Protein AF-A0A9X6ABM6-F1 (afdb_monomer_lite)

Radius of gyration: 13.13 Å; chains: 1; bounding box: 34×27×34 Å

Sequence (60 aa):
MASETLLARISDYANRPDPYPLYAELREAGPVVRQADGSCLIGTYHEIAALLHDPRMSAE

Secondary structure (DSSP, 8-state):
-----HHHHHH-GGGTT--HHHHHHHHHT-SEEE-TTS-EEE--HHHHHHHHT-GGGS--

Structure (mmCIF, N/CA/C/O backbone):
data_AF-A0A9X6ABM6-F1
#
_entry.id   AF-A0A9X6ABM6-F1
#
loop_
_atom_site.group_PDB
_atom_site.id
_atom_site.type_symbol
_atom_site.label_atom_id
_atom_site.label_alt_id
_atom_site.label_comp_id
_atom_site.label_asym_id
_atom_site.label_entity_id
_atom_site.label_seq_id
_atom_site.pdbx_PDB_ins_code
_atom_site.Cartn_x
_atom_site.Cartn_y
_atom_site.Cartn_z
_atom_site.occupancy
_atom_site.B_iso_or_equiv
_atom_site.auth_seq_id
_atom_site.auth_comp_id
_atom_site.auth_asym_id
_atom_site.auth_atom_id
_atom_site.pdbx_PDB_model_num
ATOM 1 N N . MET A 1 1 ? 23.567 4.200 -1.674 1.00 37.66 1 MET A N 1
ATOM 2 C CA . MET A 1 1 ? 22.682 3.333 -2.472 1.00 37.66 1 MET A CA 1
ATOM 3 C C . MET A 1 1 ? 21.539 2.951 -1.560 1.00 37.66 1 MET A C 1
ATOM 5 O O . MET A 1 1 ? 21.729 2.077 -0.726 1.00 37.66 1 MET A O 1
ATOM 9 N N . ALA A 1 2 ? 20.441 3.711 -1.576 1.00 43.00 2 ALA A N 1
ATOM 10 C CA . ALA A 1 2 ? 19.271 3.322 -0.799 1.00 43.00 2 ALA A CA 1
ATOM 11 C C . ALA A 1 2 ? 18.830 1.964 -1.346 1.00 43.00 2 ALA A C 1
ATOM 13 O O . ALA A 1 2 ? 18.605 1.857 -2.549 1.00 43.00 2 ALA A O 1
ATOM 14 N N . SER A 1 3 ? 18.819 0.929 -0.506 1.00 52.69 3 SER A N 1
ATOM 15 C CA . SER A 1 3 ? 18.202 -0.347 -0.857 1.00 52.69 3 SER A CA 1
ATOM 16 C C . SER A 1 3 ? 16.818 -0.029 -1.402 1.00 52.69 3 SER A C 1
ATOM 18 O O . SER A 1 3 ? 16.013 0.572 -0.691 1.00 52.69 3 SER A O 1
ATOM 20 N N . GLU A 1 4 ? 16.593 -0.307 -2.681 1.00 66.75 4 GLU A N 1
ATOM 21 C CA . GLU A 1 4 ? 15.389 0.136 -3.366 1.00 66.75 4 GLU A CA 1
ATOM 22 C C . GLU A 1 4 ? 14.191 -0.569 -2.727 1.00 66.75 4 GLU A C 1
ATOM 24 O O . GLU A 1 4 ? 14.011 -1.780 -2.857 1.00 66.75 4 GLU A O 1
ATOM 29 N N . THR A 1 5 ? 13.420 0.170 -1.932 1.00 84.62 5 THR A N 1
ATOM 30 C CA . THR A 1 5 ? 12.246 -0.392 -1.273 1.00 84.62 5 THR A CA 1
ATOM 31 C C . THR A 1 5 ? 11.174 -0.650 -2.325 1.00 84.62 5 THR A C 1
ATOM 33 O O . THR A 1 5 ? 11.104 0.025 -3.353 1.00 84.62 5 THR A O 1
ATOM 36 N N . LEU A 1 6 ? 10.284 -1.606 -2.061 1.00 87.00 6 LEU A N 1
ATOM 37 C CA . LEU A 1 6 ? 9.163 -1.883 -2.960 1.00 87.00 6 LEU A CA 1
ATOM 38 C C . LEU A 1 6 ? 8.297 -0.629 -3.201 1.00 87.00 6 LEU A C 1
ATOM 40 O O . LEU A 1 6 ? 7.815 -0.419 -4.311 1.00 87.00 6 LEU A O 1
ATOM 44 N N . LEU A 1 7 ? 8.180 0.257 -2.201 1.00 88.31 7 LEU A N 1
ATOM 45 C CA . LEU A 1 7 ? 7.521 1.557 -2.353 1.00 88.31 7 LEU A CA 1
ATOM 46 C C . LEU A 1 7 ? 8.247 2.476 -3.347 1.00 88.31 7 LEU A C 1
ATOM 48 O O . LEU A 1 7 ? 7.579 3.149 -4.132 1.00 88.31 7 LEU A O 1
ATOM 52 N N . ALA A 1 8 ? 9.583 2.505 -3.337 1.00 88.56 8 ALA A N 1
ATOM 53 C CA . ALA A 1 8 ? 10.360 3.306 -4.281 1.00 88.56 8 ALA A CA 1
ATOM 54 C C . ALA A 1 8 ? 10.102 2.855 -5.728 1.00 88.56 8 ALA A C 1
ATOM 5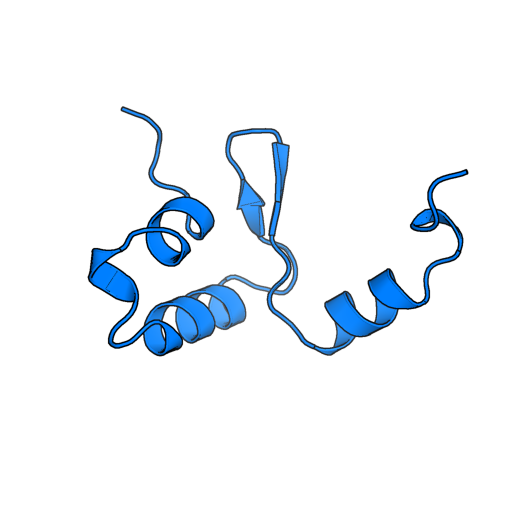6 O O . ALA A 1 8 ? 9.789 3.693 -6.571 1.00 88.56 8 ALA A O 1
ATOM 57 N N . ARG A 1 9 ? 10.092 1.536 -5.979 1.00 89.75 9 ARG A N 1
ATOM 58 C CA . ARG A 1 9 ? 9.745 0.952 -7.290 1.00 89.75 9 ARG A CA 1
ATOM 59 C C . ARG A 1 9 ? 8.320 1.298 -7.716 1.00 89.75 9 ARG A C 1
ATOM 61 O O . ARG A 1 9 ? 8.108 1.715 -8.849 1.00 89.75 9 ARG A O 1
ATOM 68 N N . ILE A 1 10 ? 7.345 1.175 -6.813 1.00 89.06 10 ILE A N 1
ATOM 69 C CA . ILE A 1 10 ? 5.939 1.530 -7.091 1.00 89.06 10 ILE A CA 1
ATOM 70 C C . ILE A 1 10 ? 5.792 3.025 -7.418 1.00 89.06 10 ILE A C 1
ATOM 72 O O . ILE A 1 10 ? 4.948 3.400 -8.230 1.00 89.06 10 ILE A O 1
ATOM 76 N N . SER A 1 11 ? 6.607 3.877 -6.794 1.00 89.00 11 SER A N 1
ATOM 77 C CA . SER A 1 11 ? 6.564 5.333 -6.978 1.00 89.00 11 SER A CA 1
ATOM 78 C C . SER A 1 11 ? 7.317 5.813 -8.224 1.00 89.00 11 SER A C 1
ATOM 80 O O . SER A 1 11 ? 7.106 6.951 -8.657 1.00 89.00 11 SER A O 1
ATOM 82 N N . ASP A 1 12 ? 8.179 4.972 -8.806 1.00 91.31 12 ASP A N 1
ATOM 83 C CA . ASP A 1 12 ? 8.943 5.292 -10.009 1.00 91.31 12 ASP A CA 1
ATOM 84 C C . ASP A 1 12 ? 8.008 5.532 -11.205 1.00 91.31 12 ASP A C 1
ATOM 86 O O . ASP A 1 12 ? 7.079 4.771 -11.493 1.00 91.31 12 ASP A O 1
ATOM 90 N N . TYR A 1 13 ? 8.279 6.611 -11.939 1.00 91.56 13 TYR A N 1
ATOM 91 C CA . TYR A 1 13 ? 7.545 6.973 -13.142 1.00 91.56 13 TYR A CA 1
ATOM 92 C C . TYR A 1 13 ? 7.609 5.879 -14.218 1.00 91.56 13 TYR A C 1
ATOM 94 O O . TYR A 1 13 ? 6.637 5.699 -14.954 1.00 91.56 13 TYR A O 1
ATOM 102 N N . ALA A 1 14 ? 8.709 5.125 -14.285 1.00 91.44 14 ALA A N 1
ATOM 103 C CA . ALA A 1 14 ? 8.894 4.033 -15.235 1.00 91.44 14 ALA A CA 1
ATOM 104 C C . ALA A 1 14 ? 7.850 2.912 -15.078 1.00 91.44 14 ALA A C 1
ATOM 106 O O . ALA A 1 14 ? 7.503 2.268 -16.064 1.00 91.44 14 ALA A O 1
ATOM 107 N N . ASN A 1 15 ? 7.307 2.719 -13.871 1.00 91.06 15 ASN A N 1
ATOM 108 C CA . ASN A 1 15 ? 6.337 1.662 -13.569 1.00 91.06 15 ASN A CA 1
ATOM 109 C C . ASN A 1 15 ? 4.874 2.127 -13.670 1.00 91.06 15 ASN A C 1
ATOM 111 O O . ASN A 1 15 ? 3.959 1.317 -13.549 1.00 91.06 15 ASN A O 1
ATOM 115 N N . ARG A 1 16 ? 4.617 3.417 -13.937 1.00 89.06 16 ARG A N 1
ATOM 116 C CA . ARG A 1 16 ? 3.251 3.946 -14.117 1.00 89.06 16 ARG A CA 1
ATOM 117 C C . ARG A 1 16 ? 2.446 3.299 -15.250 1.00 89.06 16 ARG A C 1
ATOM 119 O O . ARG A 1 16 ? 1.232 3.202 -15.079 1.00 89.06 16 ARG A O 1
ATOM 126 N N . PRO A 1 17 ? 3.045 2.898 -16.391 1.00 95.50 17 PRO A N 1
ATOM 127 C CA . PRO A 1 17 ? 2.293 2.240 -17.455 1.00 95.50 17 PRO A CA 1
ATOM 128 C C . PRO A 1 17 ? 1.725 0.880 -17.038 1.00 95.50 17 PRO A C 1
ATOM 130 O O . PRO A 1 17 ? 0.652 0.514 -17.506 1.00 95.50 17 PRO A O 1
ATOM 133 N N . ASP A 1 18 ? 2.426 0.152 -16.162 1.00 93.69 18 ASP A N 1
ATOM 134 C CA . ASP A 1 18 ? 1.988 -1.146 -15.648 1.00 93.69 18 ASP A CA 1
ATOM 135 C C . ASP A 1 18 ? 2.475 -1.383 -14.202 1.00 93.69 18 ASP A C 1
ATOM 137 O O . ASP A 1 18 ? 3.507 -2.021 -13.976 1.00 93.69 18 ASP A O 1
ATOM 141 N N . PRO A 1 19 ? 1.751 -0.868 -13.192 1.00 92.25 19 PRO A N 1
ATOM 142 C CA . PRO A 1 19 ? 2.137 -1.020 -11.788 1.00 92.25 19 PRO A CA 1
ATOM 143 C C . PRO A 1 19 ? 1.674 -2.355 -11.180 1.00 92.25 19 PRO A C 1
ATOM 145 O O . PRO A 1 19 ? 2.068 -2.712 -10.067 1.00 92.25 19 PRO A O 1
ATOM 148 N N . TYR A 1 20 ? 0.815 -3.108 -11.872 1.00 92.50 20 TYR A N 1
ATOM 149 C CA . TYR A 1 20 ? 0.155 -4.294 -11.323 1.00 92.50 20 TYR A CA 1
ATOM 150 C C . TYR A 1 20 ? 1.098 -5.455 -10.966 1.00 92.50 20 TYR A C 1
ATOM 152 O O . TYR A 1 20 ? 0.833 -6.106 -9.948 1.00 92.50 20 TYR A O 1
ATOM 160 N N . PRO A 1 21 ? 2.204 -5.704 -11.696 1.00 93.44 21 PRO A N 1
ATOM 161 C CA . PRO A 1 21 ? 3.209 -6.681 -11.285 1.00 93.44 21 PRO A CA 1
ATOM 162 C C . PRO A 1 21 ? 3.821 -6.362 -9.916 1.00 93.44 21 PRO A C 1
ATOM 164 O O . PRO A 1 21 ? 4.009 -7.262 -9.101 1.00 93.44 21 PRO A O 1
ATOM 167 N N . LEU A 1 22 ? 4.051 -5.080 -9.611 1.00 91.62 22 LEU A N 1
ATOM 168 C CA . LEU A 1 22 ? 4.594 -4.658 -8.316 1.00 91.62 22 LEU A CA 1
ATOM 169 C C . LEU A 1 22 ? 3.578 -4.836 -7.185 1.00 91.62 22 LEU A C 1
ATOM 171 O O . LEU A 1 22 ? 3.942 -5.217 -6.075 1.00 91.62 22 LEU A O 1
ATOM 175 N N . TYR A 1 23 ? 2.288 -4.620 -7.455 1.00 90.38 23 TYR A N 1
ATOM 176 C CA . TYR A 1 23 ? 1.237 -4.935 -6.485 1.00 90.38 23 TYR A CA 1
ATOM 177 C C . TYR A 1 23 ? 1.069 -6.440 -6.265 1.00 90.38 23 TYR A C 1
ATOM 179 O O . TYR A 1 23 ? 0.679 -6.855 -5.176 1.00 90.38 23 TYR A O 1
ATOM 187 N N . ALA A 1 24 ? 1.345 -7.270 -7.276 1.00 91.44 24 ALA A N 1
ATOM 188 C CA . ALA A 1 24 ? 1.399 -8.716 -7.095 1.00 91.44 24 ALA A CA 1
ATOM 189 C C . ALA A 1 24 ? 2.569 -9.101 -6.181 1.00 91.44 24 ALA A C 1
ATOM 191 O O . ALA A 1 24 ? 2.339 -9.772 -5.182 1.00 91.44 24 ALA A O 1
ATOM 192 N N . GLU A 1 25 ? 3.772 -8.581 -6.442 1.00 91.19 25 GLU A N 1
ATOM 193 C CA . GLU A 1 25 ? 4.944 -8.776 -5.576 1.00 91.19 25 GLU A CA 1
ATOM 194 C C . GLU A 1 25 ? 4.669 -8.338 -4.129 1.00 91.19 25 GLU A C 1
ATOM 196 O O . GLU A 1 25 ? 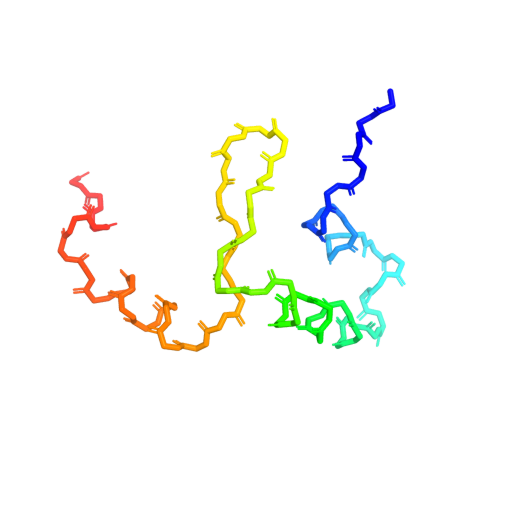4.992 -9.061 -3.189 1.00 91.19 25 GLU A O 1
ATOM 201 N N . LEU A 1 26 ? 3.995 -7.199 -3.942 1.00 89.81 26 LEU A N 1
ATOM 202 C CA . LEU A 1 26 ? 3.589 -6.716 -2.623 1.00 89.81 26 LEU A CA 1
ATOM 203 C C . LEU A 1 26 ? 2.665 -7.699 -1.890 1.00 89.81 26 LEU A C 1
ATOM 205 O O . LEU A 1 26 ? 2.817 -7.890 -0.688 1.00 89.81 26 LEU A O 1
ATOM 209 N N . ARG A 1 27 ? 1.713 -8.321 -2.594 1.00 87.75 27 ARG A N 1
ATOM 210 C CA . ARG A 1 27 ? 0.792 -9.302 -1.998 1.00 87.75 27 ARG A CA 1
ATOM 211 C C . ARG A 1 27 ? 1.496 -10.606 -1.627 1.00 87.75 27 ARG A C 1
ATOM 213 O O . ARG A 1 27 ? 1.175 -11.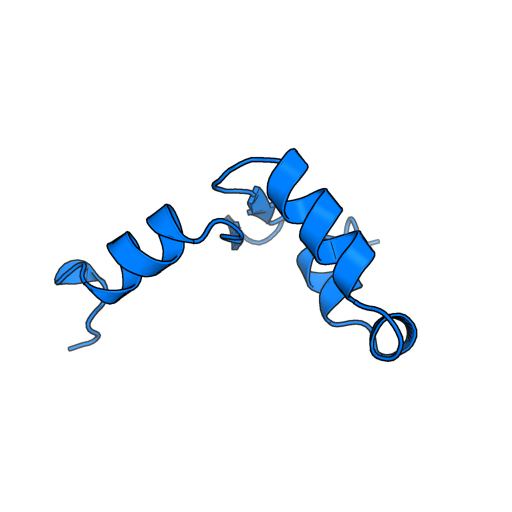176 -0.589 1.00 87.75 27 ARG A O 1
ATOM 220 N N . GLU A 1 28 ? 2.465 -11.040 -2.430 1.00 89.38 28 GLU A N 1
ATOM 221 C CA . GLU A 1 28 ? 3.284 -12.228 -2.147 1.00 89.38 28 GLU A CA 1
ATOM 222 C C . GLU A 1 28 ? 4.258 -12.000 -0.979 1.00 89.38 28 GLU A C 1
ATOM 224 O O . GLU A 1 28 ? 4.507 -12.907 -0.188 1.00 89.38 28 GLU A O 1
ATOM 229 N N . ALA A 1 29 ? 4.781 -10.778 -0.827 1.00 86.69 29 ALA A N 1
ATOM 230 C CA . ALA A 1 29 ? 5.679 -10.412 0.271 1.00 86.69 29 ALA A CA 1
ATOM 231 C C . ALA A 1 29 ? 5.001 -10.452 1.657 1.00 86.69 29 ALA A C 1
ATOM 233 O O . ALA A 1 29 ? 5.686 -10.463 2.682 1.00 86.69 29 ALA A O 1
ATOM 234 N N . GLY A 1 30 ? 3.668 -10.500 1.691 1.00 83.44 30 GLY A N 1
ATOM 235 C CA . GLY A 1 30 ? 2.866 -10.626 2.899 1.00 83.44 30 GLY A CA 1
ATOM 236 C C . GLY A 1 30 ? 2.107 -9.348 3.271 1.00 83.44 30 GLY A C 1
ATOM 237 O O . GLY A 1 30 ? 2.214 -8.318 2.607 1.00 83.44 30 GLY A O 1
ATOM 238 N N . PRO A 1 31 ? 1.316 -9.401 4.355 1.00 82.44 31 PRO A N 1
ATOM 239 C CA . PRO A 1 31 ? 0.377 -8.335 4.709 1.00 82.44 31 PRO A CA 1
ATOM 240 C C . PRO A 1 31 ? 1.059 -7.025 5.128 1.00 82.44 31 PRO A C 1
ATOM 242 O O . PRO A 1 31 ? 0.479 -5.949 4.983 1.00 82.44 31 PRO A O 1
ATOM 245 N N . VAL A 1 32 ? 2.295 -7.104 5.638 1.00 87.06 32 VAL A N 1
ATOM 246 C CA . VAL A 1 32 ? 3.070 -5.954 6.116 1.00 87.06 32 VAL A CA 1
ATOM 247 C C . VAL A 1 32 ? 4.517 -6.064 5.647 1.00 87.06 32 VAL A C 1
ATOM 249 O O . VAL A 1 32 ? 5.257 -6.938 6.097 1.00 87.06 32 VAL A O 1
ATOM 252 N N . VAL A 1 33 ? 4.948 -5.130 4.802 1.00 88.12 33 VAL A N 1
ATOM 253 C CA . VAL A 1 33 ? 6.332 -5.028 4.325 1.00 88.12 33 VAL A CA 1
ATOM 254 C C . VAL A 1 33 ? 7.027 -3.872 5.039 1.00 88.12 33 VAL A C 1
ATOM 256 O O . VAL A 1 33 ? 6.651 -2.711 4.879 1.00 88.12 33 VAL A O 1
ATOM 259 N N . ARG A 1 34 ? 8.054 -4.175 5.840 1.00 86.50 34 ARG A N 1
ATOM 260 C CA . ARG A 1 34 ? 8.865 -3.144 6.508 1.00 86.50 34 ARG A CA 1
ATOM 261 C C . ARG A 1 34 ? 9.767 -2.438 5.505 1.00 86.50 34 ARG A C 1
ATOM 263 O O . ARG A 1 34 ? 10.465 -3.081 4.724 1.00 86.50 34 ARG A O 1
ATOM 270 N N . GLN A 1 35 ? 9.779 -1.118 5.571 1.00 86.06 35 GLN A N 1
ATOM 271 C CA . GLN A 1 35 ? 10.657 -0.277 4.775 1.00 86.06 35 GLN A CA 1
ATOM 272 C C . GLN A 1 35 ? 11.954 0.045 5.517 1.00 86.06 35 GLN A C 1
ATOM 274 O O . GLN A 1 35 ? 12.070 -0.127 6.732 1.00 86.06 35 GLN A O 1
ATOM 279 N N . ALA A 1 36 ? 12.940 0.534 4.766 1.00 82.62 36 ALA A N 1
ATOM 280 C CA . ALA A 1 36 ? 14.248 0.899 5.302 1.00 82.62 36 ALA A CA 1
ATOM 281 C C . ALA A 1 36 ? 14.195 2.087 6.282 1.00 82.62 36 ALA A C 1
ATOM 283 O O . ALA A 1 36 ? 15.062 2.203 7.142 1.00 82.62 36 ALA A O 1
ATOM 284 N N . ASP A 1 37 ? 13.183 2.947 6.170 1.00 82.19 37 ASP A N 1
ATOM 285 C CA . ASP A 1 37 ? 12.949 4.097 7.050 1.00 82.19 37 ASP A CA 1
ATOM 286 C C . ASP A 1 37 ? 12.140 3.744 8.315 1.00 82.19 37 ASP A C 1
ATOM 288 O O . ASP A 1 37 ? 11.856 4.612 9.137 1.00 82.19 37 ASP A O 1
ATOM 292 N N . GLY A 1 38 ? 11.781 2.467 8.490 1.00 84.19 38 GLY A N 1
ATOM 293 C CA . GLY A 1 38 ? 10.972 1.987 9.609 1.00 84.19 38 GLY A CA 1
ATOM 294 C C . GLY A 1 38 ? 9.462 2.096 9.390 1.00 84.19 38 GLY A C 1
ATOM 295 O O . GLY A 1 38 ? 8.709 1.620 10.243 1.00 84.19 38 GLY A O 1
ATOM 296 N N . SER A 1 39 ? 9.007 2.652 8.262 1.00 87.50 39 SER A N 1
ATOM 297 C CA . SER A 1 39 ? 7.595 2.630 7.885 1.00 87.50 39 SER A CA 1
ATOM 298 C C . SER A 1 39 ? 7.146 1.225 7.456 1.00 87.50 39 SER A C 1
ATOM 300 O O . SER A 1 39 ? 7.953 0.337 7.161 1.00 87.50 39 SER A O 1
ATOM 302 N N . CYS A 1 40 ? 5.832 1.007 7.439 1.00 88.25 40 CYS A N 1
ATOM 303 C CA . CYS A 1 40 ? 5.219 -0.252 7.025 1.00 88.25 40 CYS A CA 1
ATOM 304 C C . CYS A 1 40 ? 4.361 -0.018 5.782 1.00 88.25 40 CYS A C 1
ATOM 306 O O . CYS A 1 40 ? 3.467 0.824 5.787 1.00 88.25 40 CYS A O 1
ATOM 308 N N . LEU A 1 41 ? 4.617 -0.790 4.730 1.00 90.12 41 LEU A N 1
ATOM 309 C CA . LEU A 1 41 ? 3.803 -0.836 3.525 1.00 90.12 41 LEU A CA 1
ATOM 310 C C . LEU A 1 41 ? 2.775 -1.962 3.652 1.00 90.12 41 LEU A C 1
ATOM 312 O O . LEU A 1 41 ? 3.138 -3.104 3.931 1.00 90.12 41 LEU A O 1
ATOM 316 N N . ILE A 1 42 ? 1.504 -1.634 3.433 1.00 90.75 42 ILE A N 1
ATOM 317 C CA . ILE A 1 42 ? 0.377 -2.568 3.517 1.00 90.75 42 ILE A CA 1
ATOM 318 C C . ILE A 1 42 ? -0.218 -2.727 2.119 1.00 90.75 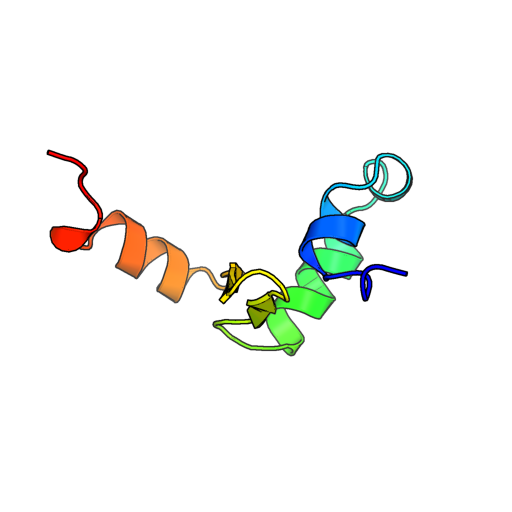42 ILE A C 1
ATOM 320 O O . ILE A 1 42 ? -0.530 -1.731 1.468 1.00 90.75 42 ILE A O 1
ATOM 324 N N . GLY A 1 43 ? -0.360 -3.969 1.654 1.00 86.75 43 GLY A N 1
ATOM 325 C CA . GLY A 1 43 ? -0.842 -4.272 0.298 1.00 86.75 43 GLY A CA 1
ATOM 326 C C . GLY A 1 43 ? -2.090 -5.139 0.212 1.00 86.75 43 GLY A C 1
ATOM 327 O O . GLY A 1 43 ? -2.593 -5.390 -0.884 1.00 86.75 43 GLY A O 1
ATOM 328 N N . THR A 1 44 ? -2.586 -5.622 1.345 1.00 89.31 44 THR A N 1
ATOM 329 C CA . THR A 1 44 ? -3.704 -6.558 1.422 1.00 89.31 44 THR A CA 1
ATOM 330 C C . THR A 1 44 ? -4.974 -5.849 1.880 1.00 89.31 44 THR A C 1
ATOM 332 O O . THR A 1 44 ? -4.964 -4.959 2.730 1.00 89.31 44 THR A O 1
ATOM 335 N N . TYR A 1 45 ? -6.099 -6.233 1.275 1.00 89.88 45 T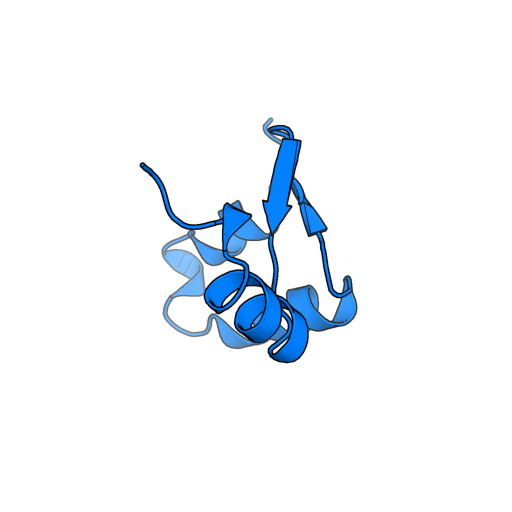YR A N 1
ATOM 336 C CA . TYR A 1 45 ? -7.372 -5.538 1.463 1.00 89.88 45 TYR A CA 1
ATOM 337 C C . TYR A 1 45 ? -7.847 -5.550 2.920 1.00 89.88 45 TYR A C 1
ATOM 339 O O . TYR A 1 45 ? -8.280 -4.520 3.428 1.00 89.88 45 TYR A O 1
ATOM 347 N N . HIS A 1 46 ? -7.758 -6.699 3.596 1.00 90.31 46 HIS A N 1
ATOM 348 C CA . HIS A 1 46 ? -8.259 -6.851 4.962 1.00 90.31 46 HIS A CA 1
ATOM 349 C C . HIS A 1 46 ? -7.495 -5.979 5.960 1.00 90.31 46 HIS A C 1
ATOM 351 O O . HIS A 1 46 ? -8.105 -5.377 6.838 1.00 90.31 46 HIS A O 1
ATOM 357 N N . GLU A 1 47 ? -6.185 -5.854 5.792 1.00 90.69 47 GLU A N 1
ATOM 358 C CA . GLU A 1 47 ? -5.317 -5.039 6.630 1.00 90.69 47 GLU A CA 1
ATOM 359 C C . GLU A 1 47 ? -5.555 -3.550 6.394 1.00 90.69 47 GLU A C 1
ATOM 361 O O . GLU A 1 47 ? -5.679 -2.796 7.356 1.00 90.69 47 GLU A O 1
ATOM 366 N N . ILE A 1 48 ? -5.704 -3.124 5.134 1.00 90.38 48 ILE A N 1
ATOM 367 C CA . ILE A 1 48 ? -6.079 -1.738 4.815 1.00 90.38 48 ILE A CA 1
ATOM 368 C C . ILE A 1 48 ? -7.453 -1.418 5.411 1.00 90.38 48 ILE A C 1
ATOM 370 O O . ILE A 1 48 ? -7.618 -0.389 6.064 1.00 90.38 48 ILE A O 1
ATOM 374 N N . ALA A 1 49 ? -8.435 -2.304 5.230 1.00 92.25 49 ALA A N 1
ATOM 375 C CA . ALA A 1 49 ? -9.771 -2.123 5.780 1.00 92.25 49 ALA A CA 1
ATOM 376 C C . ALA A 1 49 ? -9.745 -2.052 7.313 1.00 92.25 49 ALA A C 1
ATOM 378 O O . ALA A 1 49 ? -10.402 -1.188 7.883 1.00 92.25 49 ALA A O 1
ATOM 379 N N . ALA A 1 50 ? -8.970 -2.904 7.987 1.00 91.31 50 ALA A N 1
ATOM 380 C CA . ALA A 1 50 ? -8.825 -2.859 9.438 1.00 91.31 50 ALA A CA 1
ATOM 381 C C . ALA A 1 50 ? -8.209 -1.533 9.910 1.00 91.31 50 ALA A C 1
ATOM 383 O O . ALA A 1 50 ? -8.727 -0.929 10.843 1.00 91.31 50 ALA A O 1
ATOM 384 N N . LEU A 1 51 ? -7.156 -1.053 9.237 1.00 90.06 51 LEU A N 1
ATOM 385 C CA . LEU A 1 51 ? -6.494 0.211 9.573 1.00 90.06 51 LEU A CA 1
ATOM 386 C C . LEU A 1 51 ? -7.407 1.423 9.377 1.00 90.06 51 LEU A C 1
ATOM 388 O O . LEU A 1 51 ? -7.437 2.301 10.232 1.00 90.06 51 LEU A O 1
ATOM 392 N N . LEU A 1 52 ? -8.185 1.462 8.293 1.00 90.44 52 LEU A N 1
ATOM 393 C CA . LEU A 1 52 ? -9.124 2.560 8.028 1.00 90.44 52 LEU A CA 1
ATOM 394 C C . LEU A 1 52 ? -10.225 2.690 9.090 1.00 90.44 52 LEU A C 1
ATOM 396 O O . LEU A 1 52 ? -10.778 3.774 9.256 1.00 90.44 52 LEU A O 1
ATOM 400 N N . HIS A 1 53 ? -10.548 1.604 9.794 1.00 90.75 53 HIS A N 1
ATOM 401 C CA . HIS A 1 53 ? -11.549 1.591 10.863 1.00 90.75 53 HIS A CA 1
ATOM 402 C C . HIS A 1 53 ? -10.925 1.556 12.266 1.00 90.75 53 HIS A C 1
ATOM 404 O O . HIS A 1 53 ? -11.656 1.468 13.255 1.00 90.75 53 HIS A O 1
ATOM 410 N N . ASP A 1 54 ? -9.596 1.606 12.381 1.00 91.06 54 ASP A N 1
ATOM 411 C CA . ASP A 1 54 ? -8.922 1.610 13.674 1.00 91.06 54 ASP A CA 1
ATOM 412 C C . ASP A 1 54 ? -9.015 3.016 14.295 1.00 91.06 54 ASP A C 1
ATOM 414 O O . ASP A 1 54 ? -8.472 3.972 13.735 1.00 91.06 54 ASP A O 1
ATOM 418 N N . PRO A 1 55 ? -9.653 3.180 15.469 1.00 88.62 55 PRO A N 1
ATOM 419 C CA . PRO A 1 55 ? -9.810 4.487 16.104 1.00 88.62 55 PRO A CA 1
ATOM 420 C C . PRO A 1 55 ? -8.475 5.147 16.480 1.00 88.62 55 PRO A C 1
ATOM 422 O O . PRO A 1 55 ? -8.436 6.356 16.677 1.00 88.62 55 PRO A O 1
ATOM 425 N N . ARG A 1 56 ? -7.374 4.385 16.554 1.00 88.38 56 ARG A N 1
ATOM 426 C CA . ARG A 1 56 ? -6.020 4.906 16.814 1.00 88.38 56 ARG A CA 1
ATOM 427 C C . ARG A 1 56 ? -5.383 5.564 15.588 1.00 88.38 56 ARG A C 1
ATOM 429 O O . ARG A 1 56 ? -4.346 6.201 15.731 1.00 88.38 56 ARG A O 1
ATOM 436 N N . MET A 1 57 ? -5.941 5.349 14.395 1.00 81.81 57 MET A N 1
ATOM 437 C CA . MET A 1 57 ? -5.440 5.925 13.141 1.00 81.81 57 MET A CA 1
ATOM 438 C C . MET A 1 57 ? -6.019 7.314 12.853 1.00 81.81 57 MET A C 1
ATOM 440 O O . MET A 1 57 ? -5.492 8.025 11.999 1.00 81.81 57 MET A O 1
ATOM 444 N N . SER A 1 58 ? -7.070 7.726 13.564 1.00 73.38 58 SER A N 1
ATOM 445 C CA . SER A 1 58 ? -7.546 9.106 13.522 1.00 73.38 58 SER A CA 1
ATOM 446 C C . SER A 1 58 ? -6.518 10.010 14.198 1.00 73.38 58 SER A C 1
ATOM 448 O O . SER A 1 58 ? -6.236 9.851 15.384 1.00 73.38 58 SER A O 1
ATOM 450 N N . ALA A 1 59 ? -5.948 10.944 13.438 1.00 65.69 59 ALA A N 1
ATOM 451 C CA . ALA A 1 59 ? -5.176 12.036 14.013 1.00 65.69 59 ALA A CA 1
ATOM 452 C C . ALA A 1 59 ? -6.126 12.928 14.828 1.00 65.69 59 ALA A C 1
ATOM 454 O O . ALA A 1 59 ? -7.189 13.295 14.319 1.00 65.69 59 ALA A O 1
ATOM 455 N N . GLU A 1 60 ? -5.765 13.231 16.077 1.00 59.34 60 GLU A N 1
ATOM 456 C CA . GLU A 1 60 ? -6.371 14.353 16.811 1.00 59.34 60 GLU A CA 1
ATOM 457 C C . GLU A 1 60 ? -6.077 15.692 16.123 1.00 59.34 60 GLU A C 1
ATOM 459 O O . GLU A 1 60 ? -4.969 15.841 15.549 1.00 59.34 60 GLU A O 1
#

pLDDT: mean 85.27, std 11.46, range [37.66, 95.5]
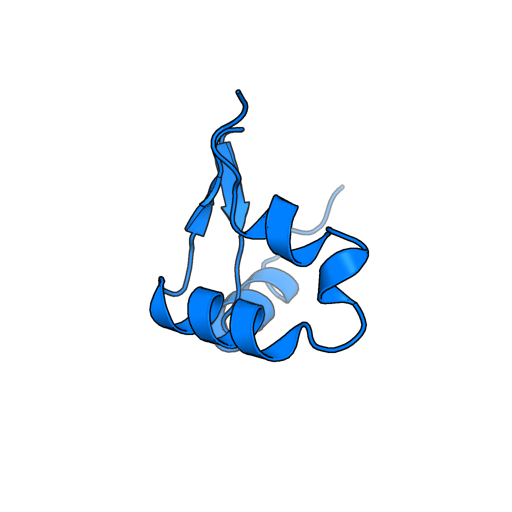
Foldseek 3Di:
DQPCDLVNVLPDPVCVVPSVVSLVVQVVVDQWDAGPVRDTDGRDDVSVVCLVPDPVNDDD